Protein AF-A0A0Q7Q8R8-F1 (afdb_monomer_lite)

Sequence (83 aa):
MPHCTVRYSVRLTPKTPGVMAMDAVGIFHEERAEDEVGLPGELVWRRLETFSGPTGYALKEQVREQLWEMDVCARVGPLEWDG

Foldseek 3Di:
DWKWKFKFWKWKAFPDPPDDIDIWIFIKIWQADQDPVRHGHHTPDIDGPFTDDDCTVVVVVCVVVVRIDMDTDGTDDDTGIDD

Structure (mmCIF, N/CA/C/O backbone):
data_AF-A0A0Q7Q8R8-F1
#
_entry.id   AF-A0A0Q7Q8R8-F1
#
loop_
_atom_site.group_PDB
_atom_site.id
_atom_site.type_symbol
_atom_site.label_atom_id
_atom_site.label_alt_id
_atom_site.label_comp_id
_atom_site.label_asym_id
_atom_site.label_entity_id
_atom_site.label_seq_id
_atom_site.pdbx_PDB_ins_code
_atom_site.Cartn_x
_atom_site.Cartn_y
_atom_site.Cartn_z
_atom_site.occupancy
_atom_site.B_iso_or_equiv
_atom_site.auth_seq_id
_atom_site.auth_comp_id
_atom_site.auth_asym_id
_atom_site.auth_atom_id
_atom_site.pdbx_PDB_model_num
ATOM 1 N N . MET A 1 1 ? 21.188 -0.743 -7.419 1.00 75.56 1 MET A N 1
ATOM 2 C CA . MET A 1 1 ? 19.887 -1.375 -7.695 1.00 75.56 1 MET A CA 1
ATOM 3 C C . MET A 1 1 ? 18.905 -0.258 -7.995 1.00 75.56 1 MET A C 1
ATOM 5 O O . MET A 1 1 ? 18.976 0.755 -7.305 1.00 75.56 1 MET A O 1
ATOM 9 N N . PRO A 1 2 ? 18.095 -0.367 -9.056 1.00 85.50 2 PRO A N 1
ATOM 10 C CA . PRO A 1 2 ? 17.166 0.680 -9.455 1.00 85.50 2 PRO A CA 1
ATOM 11 C C . PRO A 1 2 ? 16.057 0.879 -8.415 1.00 85.50 2 PRO A C 1
ATOM 13 O O . PRO A 1 2 ? 15.497 -0.081 -7.874 1.00 85.50 2 PRO A O 1
ATOM 16 N N . HIS A 1 3 ? 15.739 2.146 -8.172 1.00 90.12 3 HIS A N 1
ATOM 17 C CA . HIS A 1 3 ? 14.686 2.585 -7.268 1.00 90.12 3 HIS A CA 1
ATOM 18 C C . HIS A 1 3 ? 13.511 3.148 -8.065 1.00 90.12 3 HIS A C 1
ATOM 20 O O . HIS A 1 3 ? 13.705 3.777 -9.106 1.00 90.12 3 HIS A O 1
ATOM 26 N N . CYS A 1 4 ? 12.290 2.909 -7.599 1.00 91.25 4 CYS A N 1
ATOM 27 C CA . CYS A 1 4 ? 11.106 3.514 -8.192 1.00 91.25 4 CYS A CA 1
ATOM 28 C C . CYS A 1 4 ? 10.054 3.874 -7.155 1.00 91.25 4 CYS A C 1
ATOM 30 O O . CYS A 1 4 ? 9.850 3.171 -6.160 1.00 91.25 4 CYS A O 1
ATOM 32 N N . THR A 1 5 ? 9.288 4.903 -7.489 1.00 94.50 5 THR A N 1
ATOM 33 C CA . THR A 1 5 ? 8.010 5.206 -6.865 1.00 94.50 5 THR A CA 1
ATOM 34 C C . THR A 1 5 ? 6.890 4.465 -7.595 1.00 94.50 5 THR A C 1
ATOM 36 O O . THR A 1 5 ? 6.806 4.435 -8.824 1.00 94.50 5 THR A O 1
ATOM 39 N N . VAL A 1 6 ? 5.999 3.832 -6.839 1.00 94.62 6 VAL A N 1
ATOM 40 C CA . VAL A 1 6 ? 4.872 3.066 -7.379 1.00 94.62 6 VAL A CA 1
ATOM 41 C C . VAL A 1 6 ? 3.638 3.235 -6.510 1.00 94.62 6 VAL A C 1
ATOM 43 O O . VAL A 1 6 ? 3.709 3.367 -5.288 1.00 94.62 6 VAL A O 1
ATOM 46 N N . ARG A 1 7 ? 2.471 3.207 -7.149 1.00 96.81 7 ARG A N 1
ATOM 47 C CA . ARG A 1 7 ? 1.181 3.272 -6.469 1.00 96.81 7 ARG A CA 1
ATOM 48 C C . ARG A 1 7 ? 0.525 1.900 -6.437 1.00 96.81 7 ARG A C 1
ATOM 50 O O . ARG A 1 7 ? 0.517 1.192 -7.442 1.00 96.81 7 ARG A O 1
ATOM 57 N N . TYR A 1 8 ? -0.074 1.545 -5.306 1.00 97.50 8 TYR A N 1
ATOM 58 C CA . TYR A 1 8 ? -0.914 0.353 -5.168 1.00 97.50 8 TYR A CA 1
ATOM 59 C C . TYR A 1 8 ? -2.269 0.724 -4.579 1.00 97.50 8 TYR A C 1
ATOM 61 O O . TYR A 1 8 ? -2.356 1.617 -3.736 1.00 97.50 8 TYR A O 1
ATOM 69 N N . SER A 1 9 ? -3.321 0.013 -4.983 1.00 97.56 9 SER A N 1
ATOM 70 C CA . SER A 1 9 ? -4.544 -0.032 -4.193 1.00 97.56 9 SER A CA 1
ATOM 71 C C . SER A 1 9 ? -4.263 -0.784 -2.897 1.00 97.56 9 SER A C 1
ATOM 73 O O . SER A 1 9 ? -3.516 -1.763 -2.874 1.00 97.56 9 SER A O 1
ATOM 75 N N . VAL A 1 10 ? -4.822 -0.288 -1.804 1.00 97.94 10 VAL A N 1
ATOM 76 C CA . VAL A 1 10 ? -4.576 -0.791 -0.459 1.00 97.94 10 VAL A CA 1
ATOM 77 C C . VAL A 1 10 ? -5.901 -0.882 0.275 1.00 97.94 10 VAL A C 1
ATOM 79 O O . VAL A 1 10 ? -6.658 0.090 0.287 1.00 97.94 10 VAL A O 1
ATOM 82 N N . ARG A 1 11 ? -6.162 -2.025 0.90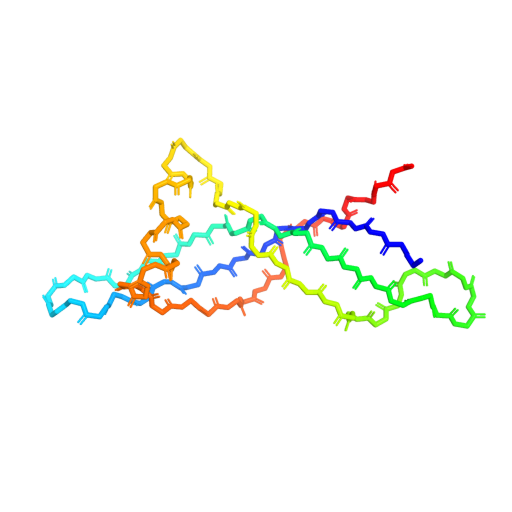9 1.00 97.62 11 ARG A N 1
ATOM 83 C CA . ARG A 1 11 ? -7.262 -2.181 1.862 1.00 97.62 11 ARG A CA 1
ATOM 84 C C . ARG A 1 11 ? -6.733 -1.889 3.258 1.00 97.62 11 ARG A C 1
ATOM 86 O O . ARG A 1 11 ? -5.720 -2.446 3.673 1.00 97.62 11 ARG A O 1
ATOM 93 N N . LEU A 1 12 ? -7.417 -1.007 3.973 1.00 97.44 12 LEU A N 1
ATOM 94 C CA . LEU A 1 12 ? -7.108 -0.671 5.353 1.00 97.44 12 LEU A CA 1
ATOM 95 C C . LEU A 1 12 ? -8.217 -1.192 6.254 1.00 97.44 12 LEU A C 1
ATOM 97 O O . LEU A 1 12 ? -9.372 -0.775 6.134 1.00 97.44 12 LEU A O 1
ATOM 101 N N . THR A 1 13 ? -7.848 -2.080 7.171 1.00 97.56 13 THR A N 1
ATOM 102 C CA . THR A 1 13 ? -8.770 -2.688 8.132 1.00 97.56 13 THR A CA 1
ATOM 103 C C . THR A 1 13 ? -8.479 -2.132 9.525 1.00 97.56 13 THR A C 1
ATOM 105 O O . THR A 1 13 ? -7.379 -2.332 10.044 1.00 97.56 13 THR A O 1
ATOM 108 N N . PRO A 1 14 ? -9.416 -1.400 10.149 1.00 96.62 14 PRO A N 1
ATOM 109 C CA . PRO A 1 14 ? -9.193 -0.821 11.463 1.00 96.62 14 PRO A CA 1
ATOM 110 C C . PRO A 1 14 ? -9.211 -1.921 12.523 1.00 96.62 14 PRO A C 1
ATOM 112 O O . PRO A 1 14 ? -10.028 -2.839 12.472 1.00 96.62 14 PRO A O 1
ATOM 115 N N . LYS A 1 15 ? -8.356 -1.793 13.537 1.00 94.62 15 LYS A N 1
ATOM 116 C CA . LYS A 1 15 ? -8.419 -2.667 14.719 1.00 94.62 15 LYS A CA 1
ATOM 117 C C . LYS A 1 15 ? -9.489 -2.229 15.721 1.00 94.62 15 LYS A C 1
ATOM 119 O O . LYS A 1 15 ? -9.857 -2.995 16.608 1.00 94.62 15 LYS A O 1
ATOM 124 N N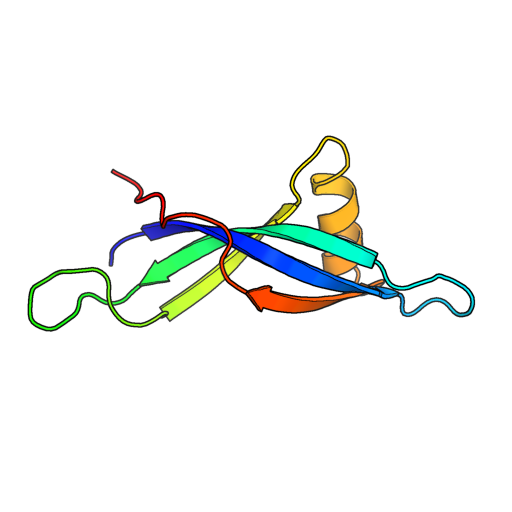 . THR A 1 16 ? -9.991 -1.002 15.588 1.00 92.69 16 THR A N 1
ATOM 125 C CA . THR A 1 16 ? -11.043 -0.449 16.444 1.00 92.69 16 THR A CA 1
ATOM 126 C C . THR A 1 16 ? -12.414 -1.025 16.065 1.00 92.69 16 THR A C 1
ATOM 128 O O . THR A 1 16 ? -12.843 -0.851 14.920 1.00 92.69 16 THR A O 1
ATOM 131 N N . PRO A 1 17 ? -13.149 -1.651 17.005 1.00 90.94 17 PRO A N 1
ATOM 132 C CA . PRO A 1 17 ? -14.495 -2.155 16.743 1.00 90.94 17 PRO A CA 1
ATOM 133 C C . PRO A 1 17 ? -15.455 -1.052 16.282 1.00 90.94 17 PRO A C 1
ATOM 135 O O . PRO A 1 17 ? -15.446 0.055 16.816 1.00 90.94 17 PRO A O 1
ATOM 138 N N . GLY A 1 18 ? -16.311 -1.365 15.309 1.00 90.81 18 GLY A N 1
ATOM 139 C CA . GLY A 1 18 ? -17.325 -0.438 14.793 1.00 90.81 18 GLY A CA 1
ATOM 140 C C . GLY A 1 18 ? -16.817 0.581 13.767 1.00 90.81 18 GLY A C 1
ATOM 141 O O . GLY A 1 18 ? -17.627 1.307 13.197 1.00 90.81 18 GLY A O 1
ATOM 142 N N . VAL A 1 19 ? -15.511 0.617 13.485 1.00 94.00 19 VAL A N 1
ATOM 143 C CA . VAL A 1 19 ? -14.957 1.378 12.358 1.00 94.00 19 VAL A CA 1
ATOM 144 C C . VAL A 1 19 ? -14.960 0.488 11.116 1.00 94.00 19 VAL A C 1
ATOM 146 O O . VAL A 1 19 ? -14.591 -0.684 11.174 1.00 94.00 19 VAL A O 1
ATOM 149 N N . MET A 1 20 ? -15.395 1.036 9.984 1.00 95.44 20 MET A N 1
ATOM 150 C CA . MET A 1 20 ? -15.437 0.303 8.720 1.00 95.44 20 MET A CA 1
ATOM 151 C C . MET A 1 20 ? -14.072 0.318 8.031 1.00 95.44 20 MET A C 1
ATOM 153 O O . MET A 1 20 ? -13.381 1.336 8.023 1.00 95.44 20 MET A O 1
ATOM 157 N N . ALA A 1 21 ? -13.711 -0.806 7.410 1.00 95.62 21 ALA A N 1
ATOM 158 C CA . ALA A 1 21 ? -12.560 -0.876 6.519 1.00 95.62 21 ALA A CA 1
ATOM 159 C C . ALA A 1 21 ? -12.747 0.037 5.299 1.00 95.62 21 ALA A C 1
ATOM 161 O O . ALA A 1 21 ? -13.871 0.242 4.831 1.00 95.62 21 ALA A O 1
ATOM 162 N N . MET A 1 22 ? -11.642 0.557 4.773 1.00 96.44 22 MET A N 1
ATOM 163 C CA . MET A 1 22 ? -11.646 1.485 3.643 1.00 96.44 22 MET A CA 1
ATOM 164 C C . MET A 1 22 ? -10.550 1.165 2.635 1.00 96.44 22 MET A C 1
ATOM 166 O O . MET A 1 22 ? -9.552 0.533 2.972 1.00 96.44 22 MET A O 1
ATOM 170 N N . ASP A 1 23 ? -10.737 1.636 1.405 1.00 96.81 23 ASP A N 1
ATOM 171 C CA . ASP A 1 23 ? -9.746 1.514 0.341 1.00 96.81 23 ASP A CA 1
ATOM 172 C C . ASP A 1 23 ? -8.980 2.831 0.183 1.00 96.81 23 ASP A C 1
ATOM 174 O O . ASP A 1 23 ? -9.554 3.920 0.255 1.00 96.81 23 ASP A O 1
ATOM 178 N N . ALA A 1 24 ? -7.676 2.730 -0.047 1.00 97.06 24 ALA A N 1
ATOM 179 C CA . ALA A 1 24 ? -6.783 3.854 -0.284 1.00 97.06 24 ALA A CA 1
ATOM 180 C C . ALA A 1 24 ? -5.806 3.533 -1.422 1.00 97.06 24 ALA A C 1
ATOM 182 O O . ALA A 1 24 ? -5.684 2.392 -1.868 1.00 97.06 24 ALA A O 1
ATOM 183 N N . VAL A 1 25 ? -5.079 4.548 -1.889 1.00 98.06 25 VAL A N 1
ATOM 184 C CA . VAL A 1 25 ? -3.949 4.357 -2.806 1.00 98.06 25 VAL A CA 1
ATOM 185 C C . VAL A 1 25 ? -2.669 4.669 -2.051 1.00 98.06 25 VAL A C 1
ATOM 187 O O . VAL A 1 25 ? -2.417 5.830 -1.729 1.00 98.06 25 VAL A O 1
ATOM 190 N N . GLY A 1 26 ? -1.876 3.644 -1.749 1.00 97.69 26 GLY A N 1
ATOM 191 C CA . GLY A 1 26 ? -0.562 3.806 -1.133 1.00 97.69 26 GLY A CA 1
ATOM 192 C C . GLY A 1 26 ? 0.485 4.164 -2.184 1.00 97.69 26 GLY A C 1
ATOM 193 O O . GLY A 1 26 ? 0.500 3.577 -3.265 1.00 97.69 26 GLY A O 1
ATOM 194 N N . ILE A 1 27 ? 1.342 5.127 -1.863 1.00 97.75 27 ILE A N 1
ATOM 195 C CA . ILE A 1 27 ? 2.542 5.490 -2.618 1.00 97.75 27 ILE A CA 1
ATOM 196 C C . ILE A 1 27 ? 3.716 4.822 -1.912 1.00 97.75 27 ILE A C 1
ATOM 198 O O . ILE A 1 27 ? 3.926 5.014 -0.710 1.00 97.75 27 ILE A O 1
ATOM 202 N N . PHE A 1 28 ? 4.442 3.994 -2.647 1.00 97.06 28 PHE A N 1
ATOM 203 C CA . PHE A 1 28 ? 5.529 3.184 -2.134 1.00 97.06 28 PHE A CA 1
ATOM 204 C C . PHE A 1 28 ? 6.806 3.499 -2.882 1.00 97.06 28 PHE A C 1
ATOM 206 O O . PHE A 1 28 ? 6.799 3.644 -4.102 1.00 97.06 28 PHE A O 1
ATOM 213 N N . HIS A 1 29 ? 7.893 3.507 -2.131 1.00 96.50 29 HIS A N 1
ATOM 214 C CA . HIS A 1 29 ? 9.226 3.437 -2.687 1.00 96.50 29 HIS A CA 1
ATOM 215 C C . HIS A 1 29 ? 9.630 1.957 -2.720 1.00 96.50 29 HIS A C 1
ATOM 217 O O . HIS A 1 29 ? 9.444 1.236 -1.729 1.00 96.50 29 HIS A O 1
ATOM 223 N N . GLU A 1 30 ? 10.117 1.492 -3.864 1.00 94.75 30 GLU A N 1
ATOM 224 C CA . GLU A 1 30 ? 10.606 0.131 -4.074 1.00 94.75 30 GLU A CA 1
ATOM 225 C C . GLU A 1 30 ? 12.049 0.156 -4.573 1.00 94.75 30 GLU A C 1
ATOM 227 O O . GLU A 1 30 ? 12.414 0.994 -5.392 1.00 94.75 30 GLU A O 1
ATOM 232 N N . GLU A 1 31 ? 12.849 -0.805 -4.124 1.00 92.81 31 GLU A N 1
ATOM 233 C CA . GLU A 1 31 ? 14.087 -1.192 -4.802 1.00 92.81 31 GLU A CA 1
ATOM 234 C C . GLU A 1 31 ? 13.860 -2.529 -5.476 1.00 92.81 31 GLU A C 1
ATOM 236 O O . GLU A 1 31 ? 13.254 -3.448 -4.904 1.00 92.81 31 GLU A O 1
ATOM 241 N N . ARG A 1 32 ? 14.342 -2.625 -6.708 1.00 90.00 32 ARG A N 1
ATOM 242 C CA . ARG A 1 32 ? 14.216 -3.821 -7.527 1.00 90.00 32 ARG A CA 1
ATOM 243 C C . ARG A 1 32 ? 15.595 -4.284 -7.963 1.00 90.00 32 ARG A C 1
ATOM 245 O O . ARG A 1 32 ? 16.451 -3.467 -8.284 1.00 90.00 32 ARG A O 1
ATOM 252 N N . ALA A 1 33 ? 15.813 -5.592 -7.944 1.00 86.75 33 ALA A N 1
ATOM 253 C CA . ALA A 1 33 ? 17.025 -6.187 -8.483 1.00 86.75 33 ALA A CA 1
ATOM 254 C C . ALA A 1 33 ? 16.997 -6.052 -10.007 1.00 86.75 33 ALA A C 1
ATOM 256 O O . ALA A 1 33 ? 15.931 -6.139 -10.609 1.00 86.75 33 ALA A O 1
ATOM 257 N N . GLU A 1 34 ? 18.148 -5.831 -10.631 1.00 81.06 34 GLU A N 1
ATOM 258 C CA . GLU A 1 34 ? 18.253 -5.875 -12.091 1.00 81.06 34 GLU A CA 1
ATOM 259 C C . GLU A 1 34 ? 18.041 -7.318 -12.569 1.00 81.06 34 GLU A C 1
ATOM 261 O O . GLU A 1 34 ? 18.540 -8.263 -11.955 1.00 81.06 34 GLU A O 1
ATOM 266 N N . ASP A 1 35 ? 17.262 -7.493 -13.631 1.00 77.00 35 ASP A N 1
ATOM 267 C CA . ASP A 1 35 ? 17.114 -8.765 -14.323 1.00 77.00 35 ASP A CA 1
ATOM 268 C C . ASP A 1 35 ? 18.317 -9.038 -15.244 1.00 77.00 35 ASP A C 1
ATOM 270 O O . ASP A 1 35 ? 19.265 -8.254 -15.335 1.00 77.00 35 ASP A O 1
ATOM 274 N N . GLU A 1 36 ? 18.289 -10.170 -15.950 1.00 70.81 36 GLU A N 1
ATOM 275 C CA . GLU A 1 36 ? 19.388 -10.610 -16.822 1.00 70.81 36 GLU A CA 1
ATOM 276 C C . GLU A 1 36 ? 19.705 -9.642 -17.978 1.00 70.81 36 GLU A C 1
ATOM 278 O O . GLU A 1 36 ? 20.756 -9.767 -18.609 1.00 70.81 36 GLU A O 1
ATOM 283 N N . VAL A 1 37 ? 18.827 -8.674 -18.263 1.00 74.06 37 VAL A N 1
ATOM 284 C CA . VAL A 1 37 ? 19.019 -7.651 -19.302 1.00 74.06 37 VAL A CA 1
ATOM 285 C C . VAL A 1 37 ? 19.233 -6.247 -18.722 1.00 74.06 37 VAL A C 1
ATOM 287 O O . VAL A 1 37 ? 19.230 -5.269 -19.471 1.00 74.06 37 VAL A O 1
ATOM 290 N N . GLY A 1 38 ? 19.459 -6.135 -17.408 1.00 60.31 38 GLY A N 1
ATOM 291 C CA . GLY A 1 38 ? 19.684 -4.863 -16.718 1.00 60.31 38 GLY A CA 1
ATOM 292 C C . GLY A 1 38 ? 18.413 -4.029 -16.534 1.00 60.31 38 GLY A C 1
ATOM 293 O O . GLY A 1 38 ? 18.499 -2.842 -16.216 1.00 60.31 38 GLY A O 1
ATOM 294 N N . LEU A 1 39 ? 17.232 -4.615 -16.757 1.00 66.31 39 LEU A N 1
ATOM 295 C CA . LEU A 1 39 ? 15.950 -3.973 -16.498 1.00 66.31 39 LEU A CA 1
ATOM 296 C C . LEU A 1 39 ? 15.493 -4.262 -15.069 1.00 66.31 39 LEU A C 1
ATOM 298 O O . LEU A 1 39 ? 15.926 -5.228 -14.448 1.00 66.31 39 LEU A O 1
ATOM 302 N N . PRO A 1 40 ? 14.610 -3.439 -14.499 1.00 65.06 40 PRO A N 1
ATOM 303 C CA . PRO A 1 40 ? 14.220 -3.641 -13.117 1.00 65.06 40 PRO A CA 1
ATOM 304 C C . PRO A 1 40 ? 13.310 -4.865 -12.958 1.00 65.06 40 PRO A C 1
ATOM 306 O O . PRO A 1 40 ? 12.148 -4.866 -13.371 1.00 65.06 40 PRO A O 1
ATOM 309 N N . GLY A 1 41 ? 13.861 -5.902 -12.343 1.00 76.56 41 GLY A N 1
ATOM 310 C CA . GLY A 1 41 ? 13.264 -7.208 -12.129 1.00 76.56 41 GLY A CA 1
ATOM 311 C C . GLY A 1 41 ? 12.562 -7.335 -10.776 1.00 76.56 41 GLY A C 1
ATOM 312 O O . GLY A 1 41 ? 11.560 -6.662 -10.490 1.00 76.56 41 GLY A O 1
ATOM 313 N N . GLU A 1 42 ? 13.041 -8.273 -9.959 1.00 85.19 42 GLU A N 1
ATOM 314 C CA . GLU A 1 42 ? 12.378 -8.707 -8.726 1.00 85.19 42 GLU A CA 1
ATOM 315 C C . GLU A 1 42 ? 12.352 -7.626 -7.641 1.00 85.19 42 GLU A C 1
ATOM 317 O O . GLU A 1 42 ? 13.273 -6.825 -7.504 1.00 85.19 42 GLU A O 1
ATOM 322 N N . LEU A 1 43 ? 11.281 -7.610 -6.843 1.00 89.06 43 LEU A N 1
ATOM 323 C CA . LEU A 1 43 ? 11.141 -6.697 -5.712 1.00 89.06 43 LEU A CA 1
ATOM 324 C C . LEU A 1 43 ? 12.084 -7.109 -4.575 1.00 89.06 43 LEU A C 1
ATOM 326 O O . LEU A 1 43 ? 11.898 -8.171 -3.987 1.00 89.06 43 LEU A O 1
ATOM 330 N N . VAL A 1 44 ? 13.035 -6.241 -4.232 1.00 92.12 44 VAL A N 1
ATOM 331 C CA . VAL A 1 44 ? 13.982 -6.455 -3.126 1.00 92.12 44 VAL A CA 1
ATOM 332 C C . VAL A 1 44 ? 13.408 -5.901 -1.832 1.00 92.12 44 VAL A C 1
ATOM 334 O O . VAL A 1 44 ? 13.303 -6.612 -0.833 1.00 92.12 44 VAL A O 1
ATOM 337 N N . TRP A 1 45 ? 12.985 -4.636 -1.848 1.00 93.50 45 TRP A N 1
ATOM 338 C CA . TRP A 1 45 ? 12.303 -4.027 -0.711 1.00 93.50 45 TRP A CA 1
ATOM 339 C C . TRP A 1 45 ? 11.192 -3.085 -1.151 1.00 93.50 45 TRP A C 1
ATOM 341 O O . TRP A 1 45 ? 11.207 -2.524 -2.245 1.00 93.50 45 TRP A O 1
ATOM 351 N N . ARG A 1 46 ? 10.219 -2.907 -0.256 1.00 94.56 46 ARG A N 1
ATOM 352 C CA . ARG A 1 46 ? 9.107 -1.967 -0.399 1.00 94.56 46 ARG A CA 1
ATOM 353 C C . ARG A 1 46 ? 8.883 -1.228 0.912 1.00 94.56 46 ARG A C 1
ATOM 355 O O . ARG A 1 46 ? 8.829 -1.847 1.973 1.00 94.56 46 ARG A O 1
ATOM 362 N N . ARG A 1 47 ? 8.677 0.086 0.838 1.00 95.88 47 ARG A N 1
ATOM 363 C CA . ARG A 1 47 ? 8.286 0.918 1.984 1.00 95.88 47 ARG A CA 1
ATOM 364 C C . ARG A 1 47 ? 7.146 1.838 1.592 1.00 95.88 47 ARG A C 1
ATOM 366 O O . ARG A 1 47 ? 7.208 2.498 0.562 1.00 95.88 47 ARG A O 1
ATOM 373 N N . LEU A 1 48 ? 6.133 1.917 2.449 1.00 97.25 48 LEU A N 1
ATOM 374 C CA . LEU A 1 48 ? 5.077 2.915 2.320 1.00 97.25 48 LEU A CA 1
ATOM 375 C C . LEU A 1 48 ? 5.653 4.316 2.579 1.00 97.25 48 LEU A C 1
ATOM 377 O O . LEU A 1 48 ? 6.129 4.613 3.682 1.00 97.25 48 LEU A O 1
ATOM 381 N N . GLU A 1 49 ? 5.577 5.185 1.579 1.00 96.44 49 GLU A N 1
ATOM 382 C CA . GLU A 1 49 ? 5.962 6.586 1.696 1.00 96.44 49 GLU A CA 1
ATOM 383 C C . GLU A 1 49 ? 4.813 7.428 2.245 1.00 96.44 49 GLU A C 1
ATOM 385 O O . GLU A 1 49 ? 5.018 8.179 3.199 1.00 96.44 49 GLU A O 1
ATOM 390 N N . THR A 1 50 ? 3.611 7.282 1.687 1.00 97.94 50 THR A N 1
ATOM 391 C CA . THR A 1 50 ? 2.379 7.959 2.120 1.00 97.94 50 THR A CA 1
ATOM 392 C C . THR A 1 50 ? 1.165 7.345 1.410 1.00 97.94 50 THR A C 1
ATOM 394 O O . THR A 1 50 ? 1.312 6.420 0.613 1.00 97.94 50 THR A O 1
ATOM 397 N N . PHE A 1 51 ? -0.039 7.846 1.673 1.00 97.94 51 PHE A N 1
ATOM 398 C CA . PHE A 1 51 ? -1.215 7.572 0.843 1.00 97.94 51 PHE A CA 1
ATOM 399 C C . PHE A 1 51 ? -1.551 8.779 -0.037 1.00 97.94 51 PHE A C 1
ATOM 401 O O . PHE A 1 51 ? -1.173 9.911 0.254 1.00 97.94 51 PHE A O 1
ATOM 408 N N . SER A 1 52 ? -2.273 8.543 -1.127 1.00 96.19 52 SER A N 1
ATOM 409 C CA . SER A 1 52 ? -2.747 9.609 -2.008 1.00 96.19 52 SER A CA 1
ATOM 410 C C . SER A 1 52 ? -3.776 10.496 -1.301 1.00 96.19 52 SER A C 1
ATOM 412 O O . SER A 1 52 ? -4.604 10.014 -0.530 1.00 96.19 52 SER A O 1
ATOM 414 N N . GLY A 1 53 ? -3.767 11.790 -1.625 1.00 94.31 53 GLY A N 1
ATOM 415 C CA . GLY A 1 53 ? -4.727 12.763 -1.105 1.00 94.31 53 GLY A CA 1
ATOM 416 C C . GLY A 1 53 ? -4.250 1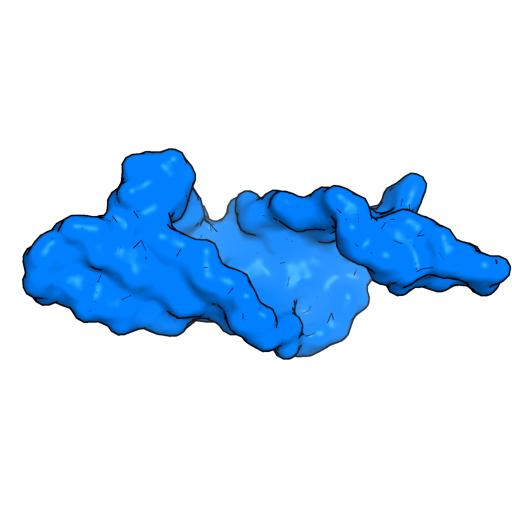3.527 0.140 1.00 94.31 53 GLY A C 1
ATOM 417 O O . GLY A 1 53 ? -3.181 13.256 0.688 1.00 94.31 53 GLY A O 1
ATOM 418 N N . PRO A 1 54 ? -5.042 14.515 0.595 1.00 93.19 54 PRO A N 1
ATOM 419 C CA . PRO A 1 54 ? -4.625 15.477 1.620 1.00 93.19 54 PRO A CA 1
ATOM 420 C C . PRO A 1 54 ? -4.412 14.858 3.009 1.00 93.19 54 PRO A C 1
ATOM 422 O O . PRO A 1 54 ? -3.697 15.423 3.831 1.00 93.19 54 PRO A O 1
ATOM 425 N N . THR A 1 55 ? -5.005 13.695 3.283 1.00 93.19 55 THR A N 1
ATOM 426 C CA . THR A 1 55 ? -4.899 12.988 4.571 1.00 93.19 55 THR A CA 1
ATOM 427 C C . THR A 1 55 ? -3.836 11.889 4.572 1.00 93.19 55 THR A C 1
ATOM 429 O O . THR A 1 55 ? -3.720 11.149 5.550 1.00 93.19 55 THR A O 1
ATOM 432 N N . GLY A 1 56 ? -3.036 11.778 3.505 1.00 94.88 56 GLY A N 1
ATOM 433 C CA . GLY A 1 56 ? -2.151 10.638 3.289 1.00 94.88 56 GLY A CA 1
ATOM 434 C C . GLY A 1 56 ? -1.136 10.387 4.403 1.00 94.88 56 GLY A C 1
ATOM 435 O O . GLY A 1 56 ? -0.975 9.254 4.857 1.00 94.88 56 GLY A O 1
ATOM 436 N N . TYR A 1 57 ? -0.506 11.452 4.905 1.00 95.75 57 TYR A N 1
ATOM 437 C CA . TYR A 1 57 ? 0.458 11.350 6.003 1.00 95.75 57 TYR A CA 1
ATOM 438 C C . TYR A 1 57 ? -0.199 10.948 7.323 1.00 95.75 57 TYR A C 1
ATOM 440 O O . TYR A 1 57 ? 0.317 10.076 8.014 1.00 95.75 57 TYR A O 1
ATOM 448 N N . ALA A 1 58 ? -1.360 11.521 7.652 1.00 95.56 58 ALA A N 1
ATOM 449 C CA . ALA A 1 58 ? -2.094 11.149 8.861 1.00 95.56 58 ALA A CA 1
ATOM 450 C C . ALA A 1 58 ? -2.496 9.666 8.831 1.00 95.56 58 ALA A C 1
ATOM 452 O O . ALA A 1 58 ? -2.405 8.974 9.840 1.00 95.56 58 ALA A O 1
ATOM 453 N N . LEU A 1 59 ? -2.885 9.160 7.660 1.00 94.81 59 LEU A N 1
ATOM 454 C CA . LEU A 1 59 ? -3.244 7.759 7.488 1.00 94.81 59 LEU A CA 1
ATOM 455 C C . LEU A 1 59 ? -2.035 6.821 7.619 1.00 94.81 59 LEU A C 1
ATOM 457 O O . LEU A 1 59 ? -2.124 5.782 8.270 1.00 94.81 59 LEU A O 1
ATOM 461 N N . LYS A 1 60 ? -0.882 7.215 7.068 1.00 96.69 60 LYS A N 1
ATOM 462 C CA . LYS A 1 60 ? 0.384 6.497 7.262 1.00 96.69 60 LYS A CA 1
ATOM 463 C C . LYS A 1 60 ? 0.768 6.400 8.735 1.00 96.69 60 LYS A C 1
ATOM 465 O O . LYS A 1 60 ? 1.206 5.335 9.163 1.00 96.69 60 LYS A O 1
ATOM 470 N N . GLU A 1 61 ? 0.607 7.474 9.504 1.00 96.88 61 GLU A N 1
ATOM 471 C CA . GLU A 1 61 ? 0.904 7.454 10.940 1.00 96.88 61 GLU A CA 1
ATOM 472 C C . GLU A 1 61 ? 0.002 6.458 11.680 1.00 96.88 61 GLU A C 1
ATOM 474 O O . GLU A 1 61 ? 0.505 5.669 12.474 1.00 96.88 61 GLU A O 1
ATOM 479 N N . GLN A 1 62 ? -1.288 6.379 11.335 1.00 95.38 62 GLN A N 1
ATOM 480 C CA . GLN A 1 62 ? -2.197 5.389 11.925 1.00 95.38 62 GLN A CA 1
ATOM 481 C C . GLN A 1 62 ? -1.812 3.938 11.580 1.00 95.38 62 GLN A C 1
ATOM 483 O O . GLN A 1 62 ? -1.937 3.047 12.421 1.00 95.38 62 GLN A O 1
ATOM 488 N N . VAL A 1 63 ? -1.305 3.682 10.368 1.00 95.44 63 VAL A N 1
ATOM 489 C CA . VAL A 1 63 ? -0.739 2.370 9.997 1.00 95.44 63 VAL A CA 1
ATOM 490 C C . VAL A 1 63 ? 0.553 2.094 10.776 1.00 95.44 63 VAL A C 1
ATOM 492 O O . VAL A 1 63 ? 0.742 0.989 11.281 1.00 95.44 63 VAL A O 1
ATOM 495 N N . ARG A 1 64 ? 1.430 3.095 10.939 1.00 96.00 64 ARG A N 1
ATOM 496 C CA . ARG A 1 64 ? 2.681 2.976 11.713 1.00 96.00 64 ARG A CA 1
ATOM 497 C C . ARG A 1 64 ? 2.418 2.663 13.186 1.00 96.00 64 ARG A C 1
ATOM 499 O O . ARG A 1 64 ? 3.123 1.849 13.773 1.00 96.00 64 ARG A O 1
ATOM 506 N N . GLU A 1 65 ? 1.396 3.283 13.764 1.00 96.38 65 GLU A N 1
ATOM 507 C CA . GLU A 1 65 ? 0.906 3.032 15.126 1.00 96.38 65 GLU A CA 1
ATOM 508 C C . GLU A 1 65 ? 0.117 1.720 15.246 1.00 96.38 65 GLU A C 1
ATOM 510 O O . GLU A 1 65 ? -0.373 1.379 16.320 1.00 96.38 65 GLU A O 1
ATOM 515 N N . GLN A 1 66 ? 0.014 0.957 14.154 1.00 93.56 66 GLN A N 1
ATOM 516 C CA . GLN A 1 66 ? -0.689 -0.319 14.072 1.00 93.56 66 GLN A CA 1
ATOM 517 C C . GLN A 1 66 ? -2.180 -0.232 14.425 1.00 93.56 66 GLN A C 1
ATOM 519 O O . GLN A 1 66 ? -2.766 -1.243 14.823 1.00 93.56 66 GLN A O 1
ATOM 524 N N . LEU A 1 67 ? -2.800 0.940 14.265 1.00 94.94 67 LEU A N 1
ATOM 525 C CA . LEU A 1 67 ? -4.244 1.145 14.435 1.00 94.94 67 LEU A CA 1
ATOM 526 C C . LEU A 1 67 ? -5.041 0.562 13.260 1.00 94.94 67 LEU A C 1
ATOM 528 O O . LEU A 1 67 ? -6.207 0.193 13.417 1.00 94.94 67 LEU A O 1
ATOM 532 N N . TRP A 1 68 ? -4.390 0.449 12.101 1.00 96.75 68 TRP A N 1
ATOM 533 C CA . TRP A 1 68 ? -4.924 -0.172 10.895 1.00 96.75 68 TRP A CA 1
ATOM 534 C C . TRP A 1 68 ? -3.972 -1.253 10.405 1.00 96.75 68 TRP A C 1
ATOM 536 O O . TRP A 1 68 ? -2.756 -1.061 10.368 1.00 96.75 68 TRP A O 1
ATOM 546 N N . GLU A 1 69 ? -4.542 -2.384 10.019 1.00 96.50 69 GLU A N 1
ATOM 547 C CA . GLU A 1 69 ? -3.873 -3.384 9.201 1.00 96.50 69 GLU A CA 1
ATOM 548 C C . GLU A 1 69 ? -3.940 -2.962 7.732 1.00 96.50 69 GLU A C 1
ATOM 550 O O . GLU A 1 69 ? -4.924 -2.355 7.298 1.00 96.50 69 GLU A O 1
ATOM 555 N N . MET A 1 70 ? -2.865 -3.229 6.991 1.00 97.19 70 MET A N 1
ATOM 556 C CA . MET A 1 70 ? -2.684 -2.760 5.624 1.00 97.19 70 MET A CA 1
ATOM 557 C C . MET A 1 70 ? -2.423 -3.930 4.681 1.00 97.19 70 MET A C 1
ATOM 559 O O . MET A 1 70 ? -1.337 -4.508 4.708 1.00 97.19 70 MET A O 1
ATOM 563 N N . ASP A 1 71 ? -3.367 -4.181 3.778 1.00 97.31 71 ASP A N 1
ATOM 564 C CA . ASP A 1 71 ? -3.228 -5.168 2.711 1.00 97.31 71 ASP A CA 1
ATOM 565 C C . ASP A 1 71 ? -2.936 -4.465 1.385 1.00 97.31 71 ASP A C 1
ATOM 567 O O . ASP A 1 71 ? -3.743 -3.677 0.882 1.00 97.31 71 ASP A O 1
ATOM 571 N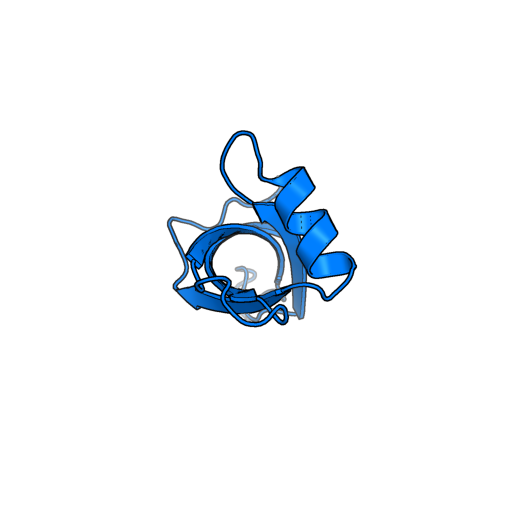 N . VAL A 1 72 ? -1.767 -4.740 0.804 1.00 96.19 72 VAL A N 1
ATOM 572 C CA . VAL A 1 72 ? -1.388 -4.206 -0.510 1.00 96.19 72 VAL A CA 1
ATOM 573 C C . VAL A 1 72 ? -1.997 -5.082 -1.601 1.00 96.19 72 VAL A C 1
ATOM 575 O O . VAL A 1 72 ? -1.681 -6.266 -1.692 1.00 96.19 72 VAL A O 1
ATOM 578 N N . CYS A 1 73 ? -2.844 -4.490 -2.441 1.00 95.12 73 CYS A N 1
ATOM 579 C CA . CYS A 1 73 ? -3.595 -5.186 -3.478 1.00 95.12 73 CYS A CA 1
ATOM 580 C C . CYS A 1 73 ? -2.900 -5.053 -4.847 1.00 95.12 73 CYS A C 1
ATOM 582 O O . CYS A 1 73 ? -1.816 -5.592 -5.068 1.00 95.12 73 CYS A O 1
ATOM 584 N N . ALA A 1 74 ? -3.518 -4.350 -5.799 1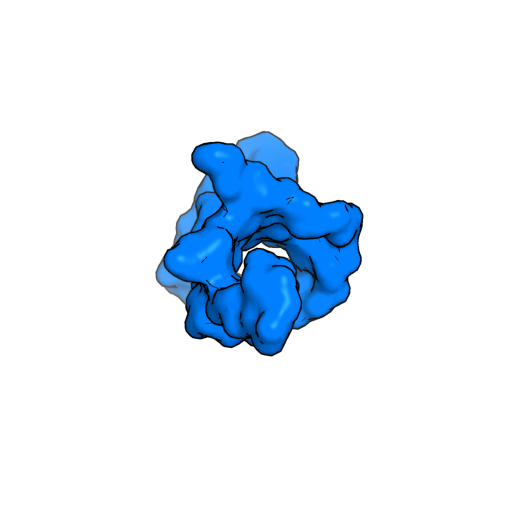.00 93.25 74 ALA A N 1
ATOM 585 C CA . ALA A 1 74 ? -3.058 -4.279 -7.183 1.00 93.25 74 ALA A CA 1
ATOM 586 C C . ALA A 1 74 ? -2.247 -3.007 -7.452 1.00 93.25 74 ALA A C 1
ATOM 588 O O . ALA A 1 74 ? -2.511 -1.952 -6.876 1.00 93.25 74 ALA A O 1
ATOM 589 N N . ARG A 1 75 ? -1.273 -3.088 -8.368 1.00 94.38 75 ARG A N 1
ATOM 590 C CA . ARG A 1 75 ? -0.531 -1.909 -8.835 1.00 94.38 75 ARG A CA 1
ATOM 591 C C . ARG A 1 75 ? -1.467 -0.972 -9.596 1.00 94.38 75 ARG A C 1
ATOM 593 O O . ARG A 1 75 ? -2.230 -1.411 -10.453 1.00 94.38 75 ARG A O 1
ATOM 600 N N . VAL A 1 76 ? -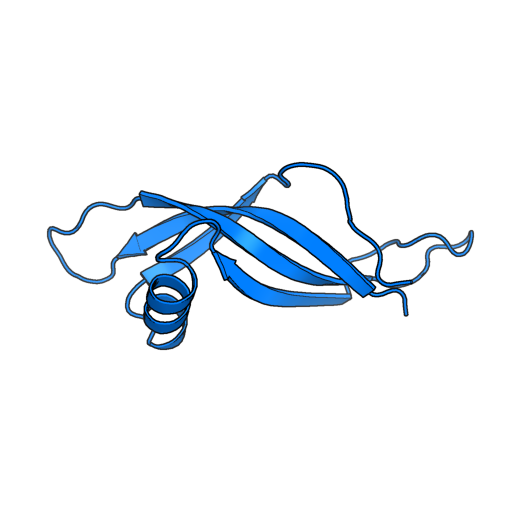1.362 0.319 -9.312 1.00 93.94 76 VAL A N 1
ATOM 601 C CA . VAL A 1 76 ? -2.108 1.390 -9.971 1.00 93.94 76 VAL A CA 1
ATOM 602 C C . VAL A 1 76 ? -1.126 2.230 -10.781 1.00 93.94 76 VAL A C 1
ATOM 604 O O . VAL A 1 76 ? -0.325 2.972 -10.225 1.00 93.94 76 VAL A O 1
ATOM 607 N N . GLY A 1 77 ? -1.208 2.138 -12.107 1.00 90.75 77 GLY A N 1
ATOM 608 C CA . GLY A 1 77 ? -0.342 2.903 -13.007 1.00 90.75 77 GLY A CA 1
ATOM 609 C C . GLY A 1 77 ? 1.063 2.304 -13.210 1.00 90.75 77 GLY A C 1
ATOM 610 O O . GLY A 1 77 ? 1.299 1.138 -12.867 1.00 90.75 77 GLY A O 1
ATOM 611 N N . PRO A 1 78 ? 1.968 3.068 -13.854 1.00 88.50 78 PRO A N 1
ATOM 612 C CA . PRO A 1 78 ? 3.325 2.627 -14.171 1.00 88.50 78 PRO A CA 1
ATOM 613 C C . PRO A 1 78 ? 4.259 2.666 -12.950 1.00 88.50 78 PRO A C 1
ATOM 615 O O . PRO A 1 78 ? 3.914 3.211 -11.903 1.00 88.50 78 PRO A O 1
ATOM 618 N N . LEU A 1 79 ? 5.449 2.080 -13.108 1.00 87.81 79 LEU A N 1
ATOM 619 C CA . LEU A 1 79 ? 6.584 2.317 -12.212 1.00 87.81 79 LEU A CA 1
ATOM 620 C C . LEU A 1 79 ? 7.241 3.642 -12.614 1.00 87.81 79 LEU A C 1
ATOM 622 O O . LEU A 1 79 ? 7.541 3.839 -13.793 1.00 87.81 79 LEU A O 1
ATOM 626 N N . GLU A 1 80 ? 7.441 4.536 -11.653 1.00 90.38 80 GLU A N 1
ATOM 627 C CA . GLU A 1 80 ? 8.104 5.825 -11.850 1.00 90.38 80 GLU A CA 1
ATOM 628 C C . GLU A 1 80 ? 9.538 5.692 -11.327 1.00 90.38 80 GLU A C 1
ATOM 630 O O . GLU A 1 80 ? 9.760 5.679 -10.122 1.00 90.38 80 GLU A O 1
ATOM 635 N N . TRP A 1 81 ? 10.494 5.482 -12.234 1.00 88.12 81 TRP A N 1
ATOM 636 C CA . TRP A 1 81 ? 11.899 5.239 -11.891 1.00 88.12 81 TRP A CA 1
ATOM 637 C C . TRP A 1 81 ? 12.599 6.506 -11.415 1.00 88.12 81 TRP A C 1
ATOM 639 O O . TRP A 1 81 ? 12.461 7.561 -12.038 1.00 88.12 81 TRP A O 1
ATOM 649 N N . ASP A 1 82 ? 13.385 6.367 -10.352 1.00 82.94 82 ASP A N 1
ATOM 650 C CA . ASP A 1 82 ? 14.268 7.418 -9.869 1.00 82.94 82 ASP A CA 1
ATOM 651 C C . ASP A 1 82 ? 15.454 7.519 -10.847 1.00 82.94 82 ASP A C 1
ATOM 653 O O . ASP A 1 82 ? 16.104 6.513 -11.148 1.00 82.94 82 ASP A O 1
ATOM 657 N N . GLY A 1 83 ? 15.658 8.709 -11.422 1.00 71.88 83 GLY A N 1
ATOM 658 C CA . GLY A 1 83 ? 16.667 8.980 -12.459 1.00 71.88 83 GLY A CA 1
ATOM 659 C C . GLY A 1 83 ? 18.079 9.212 -11.940 1.00 71.88 83 GLY A C 1
ATOM 660 O O . GLY A 1 83 ? 18.236 9.544 -10.744 1.00 71.88 83 GLY A O 1
#

Radius of gyration: 14.37 Å; chains: 1; bounding box: 37×26×36 Å

Secondary structure (DSSP, 8-state):
--EEEEEEEEEEEESSTTPPPEEEEEEEEEEEEE-TTSSEEEEEEEEEEEESSTTHHHHHHHHHTTSEEEEEEEEEEEEEE--

pLDDT: mean 91.59, std 8.24, range [60.31, 98.06]